Protein AF-A0A415HQ37-F1 (afdb_monomer_lite)

Organism: NCBI:txid40520

Structure (mmCIF, N/CA/C/O backbone):
data_AF-A0A415HQ37-F1
#
_entry.id   AF-A0A415HQ37-F1
#
loop_
_atom_site.group_PDB
_atom_site.id
_atom_site.type_symbol
_atom_site.label_atom_id
_atom_site.label_alt_id
_atom_site.label_comp_id
_atom_site.label_asym_id
_atom_site.label_entity_id
_atom_site.label_seq_id
_atom_site.pdbx_PDB_ins_code
_atom_site.Cartn_x
_atom_site.Cartn_y
_atom_site.Cartn_z
_atom_site.occupancy
_atom_site.B_iso_or_equiv
_atom_site.auth_seq_id
_atom_site.auth_comp_id
_atom_site.auth_asym_id
_atom_site.auth_atom_id
_atom_site.pdbx_PDB_model_num
ATOM 1 N N . MET A 1 1 ? 7.859 -15.226 7.688 1.00 39.25 1 MET A N 1
ATOM 2 C CA . MET A 1 1 ? 8.480 -15.730 6.444 1.00 39.25 1 MET A CA 1
ATOM 3 C C . MET A 1 1 ? 7.366 -15.807 5.402 1.00 39.25 1 MET A C 1
ATOM 5 O O . MET A 1 1 ? 6.665 -16.803 5.338 1.00 39.25 1 MET A O 1
ATOM 9 N N . CYS A 1 2 ? 7.066 -14.699 4.717 1.00 42.44 2 CYS A N 1
ATOM 10 C CA . CYS A 1 2 ? 5.936 -14.642 3.782 1.00 42.44 2 CYS A CA 1
ATOM 11 C C . CYS A 1 2 ? 6.382 -15.208 2.425 1.00 42.44 2 CYS A C 1
ATOM 13 O O . CYS A 1 2 ? 7.381 -14.723 1.887 1.00 42.44 2 CYS A O 1
ATOM 15 N N . PRO A 1 3 ? 5.706 -16.235 1.887 1.00 48.00 3 PRO A N 1
ATOM 16 C CA . PRO A 1 3 ? 6.097 -16.863 0.637 1.00 48.00 3 PRO A CA 1
ATOM 17 C C . PRO A 1 3 ? 5.785 -15.906 -0.518 1.00 48.00 3 PRO A C 1
ATOM 19 O O . PRO A 1 3 ? 4.752 -15.252 -0.506 1.00 48.00 3 PRO A O 1
ATOM 22 N N . VAL A 1 4 ? 6.724 -15.770 -1.452 1.00 51.41 4 VAL A N 1
ATOM 23 C CA . VAL A 1 4 ? 6.629 -15.747 -2.933 1.00 51.41 4 VAL A CA 1
ATOM 24 C C . VAL A 1 4 ? 5.301 -15.379 -3.658 1.00 51.41 4 VAL A C 1
ATOM 26 O O . VAL A 1 4 ? 5.136 -15.741 -4.816 1.00 51.41 4 VAL A O 1
ATOM 29 N N . ILE A 1 5 ? 4.326 -14.687 -3.064 1.00 56.28 5 ILE A N 1
ATOM 30 C CA . ILE A 1 5 ? 2.994 -14.486 -3.682 1.00 56.28 5 ILE A CA 1
ATOM 31 C C . ILE A 1 5 ? 3.000 -13.322 -4.688 1.00 56.28 5 ILE A C 1
ATOM 33 O O . ILE A 1 5 ? 2.230 -13.305 -5.646 1.00 56.28 5 ILE A O 1
ATOM 37 N N . PHE A 1 6 ? 3.929 -12.380 -4.544 1.00 61.41 6 PHE A N 1
ATOM 38 C CA . PHE A 1 6 ? 4.051 -11.220 -5.419 1.00 61.41 6 PHE A CA 1
ATOM 39 C C . PHE A 1 6 ? 5.499 -11.158 -5.882 1.00 61.41 6 PHE A C 1
ATOM 41 O O . PHE A 1 6 ? 6.397 -11.097 -5.052 1.00 61.41 6 PHE A O 1
ATOM 48 N N . VAL A 1 7 ? 5.752 -11.193 -7.189 1.00 67.06 7 VAL A N 1
ATOM 49 C CA . VAL A 1 7 ? 7.095 -11.200 -7.820 1.00 67.06 7 VAL A CA 1
ATOM 50 C C . VAL A 1 7 ? 7.830 -9.848 -7.627 1.00 67.06 7 VAL A C 1
ATOM 52 O O . VAL A 1 7 ? 8.627 -9.414 -8.451 1.00 67.06 7 VAL A O 1
ATOM 55 N N . LEU A 1 8 ? 7.537 -9.134 -6.540 1.00 73.50 8 LEU A N 1
ATOM 56 C CA . LEU A 1 8 ? 8.122 -7.860 -6.159 1.00 73.50 8 LEU A CA 1
ATOM 57 C C . LEU A 1 8 ? 9.281 -8.089 -5.191 1.00 73.50 8 LEU A C 1
ATOM 59 O O . LEU A 1 8 ? 9.222 -8.918 -4.282 1.00 73.50 8 LEU A O 1
ATOM 63 N N . SER A 1 9 ? 10.345 -7.308 -5.364 1.00 78.00 9 SER A N 1
ATOM 64 C CA . SER A 1 9 ? 11.384 -7.217 -4.344 1.00 78.00 9 SER A CA 1
ATOM 65 C C . SER A 1 9 ? 10.843 -6.480 -3.118 1.00 78.00 9 SER A C 1
ATOM 67 O O . SER A 1 9 ? 9.949 -5.640 -3.223 1.00 78.00 9 SER A O 1
ATOM 69 N N . ARG A 1 10 ? 11.440 -6.739 -1.948 1.00 78.94 10 ARG A N 1
ATOM 70 C CA . ARG A 1 10 ? 11.088 -6.035 -0.703 1.00 78.94 10 ARG A CA 1
ATOM 71 C C . ARG A 1 10 ? 11.140 -4.511 -0.856 1.00 78.94 10 ARG A C 1
ATOM 73 O O . ARG A 1 10 ? 10.268 -3.835 -0.339 1.00 78.94 10 ARG A O 1
ATOM 80 N N . ARG A 1 11 ? 12.130 -3.982 -1.590 1.00 83.12 11 ARG A N 1
ATOM 81 C CA . ARG A 1 11 ? 12.270 -2.535 -1.838 1.00 83.12 11 ARG A CA 1
ATOM 82 C C . ARG A 1 11 ? 11.083 -1.979 -2.621 1.00 83.12 11 ARG A C 1
ATOM 84 O O . ARG A 1 11 ? 10.379 -1.136 -2.093 1.00 83.12 11 ARG A O 1
ATOM 91 N N . LYS A 1 12 ? 10.788 -2.552 -3.797 1.00 80.38 12 LYS A N 1
ATOM 92 C CA . LYS A 1 12 ? 9.630 -2.147 -4.614 1.00 80.38 12 LYS A CA 1
ATOM 93 C C . LYS A 1 12 ? 8.317 -2.227 -3.838 1.00 80.38 12 LYS A C 1
ATOM 95 O O . LYS A 1 12 ? 7.431 -1.419 -4.058 1.00 80.38 12 LYS A O 1
ATOM 100 N N . PHE A 1 13 ? 8.190 -3.206 -2.947 1.00 82.44 13 PHE A N 1
ATOM 101 C CA . PHE A 1 13 ? 7.003 -3.360 -2.118 1.00 82.44 13 PHE A CA 1
ATOM 102 C C . PHE A 1 13 ? 6.838 -2.223 -1.101 1.00 82.44 13 PHE A C 1
ATOM 104 O O . PHE A 1 13 ? 5.753 -1.660 -1.002 1.00 82.44 13 PHE A O 1
ATOM 111 N N . TYR A 1 14 ? 7.897 -1.858 -0.373 1.00 81.44 14 TYR A N 1
ATOM 112 C CA . TYR A 1 14 ? 7.835 -0.724 0.554 1.00 81.44 14 TYR A CA 1
ATOM 113 C C . TYR A 1 14 ? 7.711 0.616 -0.175 1.00 81.44 14 TYR A C 1
ATOM 115 O O . TYR A 1 14 ? 6.942 1.460 0.275 1.00 81.44 14 TYR A O 1
ATOM 123 N N . ASP A 1 15 ? 8.382 0.782 -1.318 1.00 84.62 15 ASP A N 1
ATOM 124 C CA . ASP A 1 15 ? 8.220 1.967 -2.167 1.00 84.62 15 ASP A CA 1
ATOM 125 C C . ASP A 1 15 ? 6.767 2.095 -2.627 1.00 84.62 15 ASP A C 1
ATOM 127 O O . ASP A 1 15 ? 6.185 3.170 -2.527 1.00 84.62 15 ASP A O 1
ATOM 131 N N . LEU A 1 16 ? 6.142 0.997 -3.066 1.00 82.94 16 LEU A N 1
ATOM 132 C CA . LEU A 1 16 ? 4.729 0.995 -3.429 1.00 82.94 16 LEU A CA 1
ATOM 133 C C . LEU A 1 16 ? 3.873 1.450 -2.241 1.00 82.94 16 LEU A C 1
ATOM 135 O O . LEU A 1 16 ? 3.145 2.424 -2.371 1.00 82.94 16 LEU A O 1
ATOM 139 N N . LEU A 1 17 ? 4.019 0.820 -1.072 1.00 81.81 17 LEU A N 1
ATOM 140 C CA . LEU A 1 17 ? 3.236 1.143 0.131 1.00 81.81 17 LEU A CA 1
ATOM 141 C C . LEU A 1 17 ? 3.437 2.568 0.664 1.00 81.81 17 LEU A C 1
ATOM 143 O O . LEU A 1 17 ? 2.574 3.073 1.383 1.00 81.81 17 LEU A O 1
ATOM 147 N N . SER A 1 18 ? 4.581 3.186 0.375 1.00 80.75 18 SER A N 1
ATOM 148 C CA . SER A 1 18 ? 4.852 4.579 0.733 1.00 80.75 18 SER A CA 1
ATOM 149 C C . SER A 1 18 ? 4.269 5.570 -0.272 1.00 80.75 18 SER A C 1
ATOM 151 O O . SER A 1 18 ? 4.064 6.721 0.092 1.00 80.75 18 SER A O 1
ATOM 153 N N . ASN A 1 19 ? 4.047 5.150 -1.520 1.00 78.38 19 ASN A N 1
ATOM 154 C CA . ASN A 1 19 ? 3.512 5.998 -2.588 1.00 78.38 19 ASN A CA 1
ATOM 155 C C . ASN A 1 19 ? 2.011 5.779 -2.840 1.00 78.38 19 ASN A C 1
ATOM 157 O O . ASN A 1 19 ? 1.375 6.618 -3.468 1.00 78.38 19 ASN A O 1
ATOM 161 N N . THR A 1 20 ? 1.441 4.666 -2.372 1.00 74.12 20 THR A N 1
ATOM 162 C CA . THR A 1 20 ? 0.002 4.379 -2.440 1.00 74.12 20 THR A CA 1
ATOM 163 C C . THR A 1 20 ? -0.616 4.541 -1.060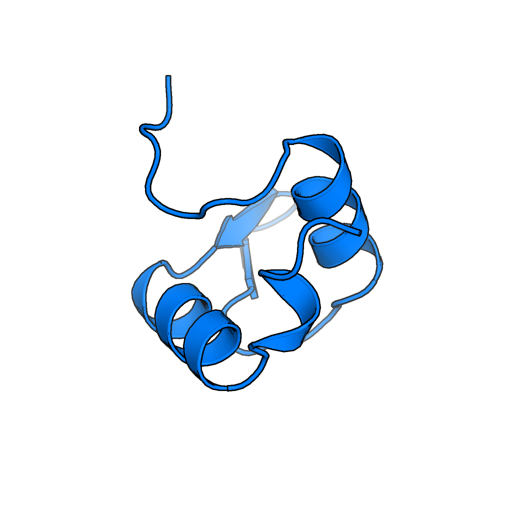 1.00 74.12 20 THR A C 1
ATOM 165 O O . THR A 1 20 ? -0.655 3.607 -0.261 1.00 74.12 20 THR A O 1
ATOM 168 N N . ASP A 1 21 ? -1.090 5.751 -0.775 1.00 72.69 21 ASP A N 1
ATOM 169 C CA . ASP A 1 21 ? -1.976 6.011 0.357 1.00 72.69 21 ASP A CA 1
ATOM 170 C C . ASP A 1 21 ? -3.431 6.022 -0.137 1.00 72.69 21 ASP A C 1
ATOM 172 O O . ASP A 1 21 ? -3.761 6.699 -1.108 1.00 72.69 21 ASP A O 1
ATOM 176 N N . GLY A 1 22 ? -4.304 5.264 0.536 1.00 70.62 22 GLY A N 1
ATOM 177 C CA . GLY A 1 22 ? -5.746 5.247 0.250 1.00 70.62 22 GLY A CA 1
ATOM 178 C C . GLY A 1 22 ? -6.223 4.244 -0.807 1.00 70.62 22 GLY A C 1
ATOM 179 O O . GLY A 1 22 ? -7.384 4.297 -1.193 1.00 70.62 22 GLY A O 1
ATOM 180 N N . GLU A 1 23 ? -5.369 3.325 -1.258 1.00 83.44 23 GLU A N 1
ATOM 181 C CA . GLU A 1 23 ? -5.786 2.234 -2.149 1.00 83.44 23 GLU A CA 1
ATOM 182 C C . GLU A 1 23 ? -6.693 1.217 -1.441 1.00 83.44 23 GLU A C 1
ATOM 184 O O . GLU A 1 23 ? -6.478 0.884 -0.274 1.00 83.44 23 GLU A O 1
ATOM 189 N N . ASP A 1 24 ? -7.631 0.618 -2.179 1.00 83.56 24 ASP A N 1
ATOM 190 C CA . ASP A 1 24 ? -8.630 -0.336 -1.656 1.00 83.56 24 ASP A CA 1
ATOM 191 C C . ASP A 1 24 ? -8.022 -1.592 -1.009 1.00 83.56 24 ASP A C 1
ATOM 193 O O . ASP A 1 24 ? -8.680 -2.319 -0.260 1.00 83.56 24 ASP A O 1
ATOM 197 N N . PHE A 1 25 ? -6.760 -1.896 -1.321 1.00 86.88 25 PHE A N 1
ATOM 198 C CA . PHE A 1 25 ? -6.045 -3.014 -0.716 1.00 86.88 25 PHE A CA 1
ATOM 199 C C . PHE A 1 25 ? -5.363 -2.665 0.606 1.00 86.88 25 PHE A C 1
ATOM 201 O O . PHE A 1 25 ? -4.858 -3.577 1.264 1.00 86.88 25 PHE A O 1
ATOM 208 N N . LEU A 1 26 ? -5.328 -1.392 0.993 1.00 89.44 26 LEU A N 1
ATOM 209 C CA . LEU A 1 26 ? -4.679 -0.909 2.200 1.00 89.44 26 LEU A CA 1
ATOM 210 C C . LEU A 1 26 ? -5.730 -0.625 3.278 1.00 89.44 26 LEU A C 1
ATOM 212 O O . LEU A 1 26 ? -6.589 0.237 3.130 1.00 89.44 26 LEU A O 1
ATOM 216 N N . ALA A 1 27 ? -5.641 -1.339 4.394 1.00 86.12 27 ALA A N 1
ATOM 217 C CA . ALA A 1 27 ? -6.493 -1.118 5.556 1.00 86.12 27 ALA A CA 1
ATOM 218 C C . ALA A 1 27 ? -5.658 -0.597 6.728 1.00 86.12 27 ALA A C 1
ATOM 220 O O . ALA A 1 27 ? -4.537 -1.050 6.952 1.00 86.12 27 ALA A O 1
ATOM 221 N N . TYR A 1 28 ? -6.210 0.332 7.504 1.00 86.62 28 TYR A N 1
ATOM 222 C CA . TYR A 1 28 ? -5.536 0.902 8.669 1.00 86.62 28 TYR A CA 1
ATOM 223 C C . TYR A 1 28 ? -6.144 0.325 9.946 1.00 86.62 28 TYR A C 1
ATOM 225 O O . TYR A 1 28 ? -7.347 0.433 10.179 1.00 86.62 28 TYR A O 1
ATOM 233 N N . TYR A 1 29 ? -5.307 -0.298 10.773 1.00 86.00 29 TYR A N 1
ATOM 234 C CA . TYR A 1 29 ? -5.679 -0.793 12.094 1.00 86.00 29 TYR A CA 1
ATOM 235 C C . TYR A 1 29 ? -4.825 -0.085 13.147 1.00 86.00 29 TYR A C 1
ATOM 237 O O . TYR A 1 29 ? -3.720 -0.527 13.484 1.00 86.00 29 TYR A O 1
ATOM 245 N N . GLY A 1 30 ? -5.318 1.065 13.614 1.00 86.44 30 GLY A N 1
ATOM 246 C CA . GLY A 1 30 ? -4.536 1.996 14.429 1.00 86.44 30 GLY A CA 1
ATOM 247 C C . GLY A 1 30 ? -3.306 2.483 13.660 1.00 86.44 30 GLY A C 1
ATOM 248 O O . GLY A 1 30 ? -3.424 2.972 12.542 1.00 86.44 30 GLY A O 1
ATOM 249 N N . GLU A 1 31 ? -2.120 2.285 14.234 1.00 84.75 31 GLU A N 1
ATOM 250 C CA . GLU A 1 31 ? -0.834 2.659 13.622 1.00 84.75 31 GLU A CA 1
ATOM 251 C C . GLU A 1 31 ? -0.317 1.638 12.590 1.00 84.75 31 GLU A C 1
ATOM 253 O O . GLU A 1 31 ? 0.730 1.840 11.972 1.00 84.75 31 GLU A O 1
ATOM 258 N N . ARG A 1 32 ? -1.013 0.507 12.401 1.00 84.12 32 ARG A N 1
ATOM 259 C CA . ARG A 1 32 ? -0.570 -0.567 11.502 1.00 84.12 32 ARG A CA 1
ATOM 260 C C . ARG A 1 32 ? -1.299 -0.504 10.166 1.00 84.12 32 ARG A C 1
ATOM 262 O O . ARG A 1 32 ? -2.526 -0.524 10.118 1.00 84.12 32 ARG A O 1
ATOM 269 N N . LYS A 1 33 ? -0.528 -0.540 9.078 1.00 85.12 33 LYS A N 1
ATOM 270 C CA . LYS A 1 33 ? -1.031 -0.782 7.722 1.00 85.12 33 LYS A CA 1
ATOM 271 C C . LYS A 1 33 ? -1.184 -2.295 7.493 1.00 85.12 33 LYS A C 1
ATOM 273 O O . LYS A 1 33 ? -0.234 -3.057 7.673 1.00 85.12 33 LYS A O 1
ATOM 278 N N . LEU A 1 34 ? -2.377 -2.728 7.109 1.00 87.12 34 LEU A N 1
ATOM 279 C CA . LEU A 1 34 ? -2.733 -4.090 6.713 1.00 87.12 34 LEU A CA 1
ATOM 280 C C . LEU A 1 34 ? -2.982 -4.135 5.207 1.00 87.12 34 LEU A C 1
ATOM 282 O O . LEU A 1 34 ? -3.452 -3.165 4.622 1.00 87.12 34 LEU A O 1
ATOM 286 N N . ILE A 1 35 ? -2.695 -5.279 4.585 1.00 86.25 35 ILE A N 1
ATOM 287 C CA . ILE A 1 35 ? -2.893 -5.469 3.146 1.00 86.25 35 ILE A CA 1
ATOM 288 C C . ILE A 1 35 ? -3.927 -6.560 2.923 1.00 86.25 35 ILE A C 1
ATOM 290 O O . ILE A 1 35 ? -3.736 -7.716 3.311 1.00 86.25 35 ILE A O 1
ATOM 294 N N . LEU A 1 36 ? -5.013 -6.200 2.251 1.00 88.19 36 LEU A N 1
ATOM 295 C CA . LEU A 1 36 ? -6.022 -7.138 1.794 1.00 88.19 36 LEU A CA 1
ATOM 296 C C . LEU A 1 36 ? -5.481 -7.885 0.579 1.00 88.19 36 LEU A C 1
ATOM 298 O O . LEU A 1 36 ? -5.464 -7.371 -0.538 1.00 88.19 36 LEU A O 1
ATOM 302 N N . ARG A 1 37 ? -5.057 -9.133 0.799 1.00 84.94 37 ARG A N 1
ATOM 303 C CA . ARG A 1 37 ? -4.426 -9.974 -0.228 1.00 84.94 37 ARG A CA 1
ATOM 304 C C . ARG A 1 37 ? -5.210 -10.005 -1.546 1.00 84.94 37 ARG A C 1
ATOM 306 O O . ARG A 1 37 ? -4.611 -9.852 -2.601 1.00 84.94 37 ARG A O 1
ATOM 313 N N . VAL A 1 38 ? -6.531 -10.187 -1.492 1.00 87.38 38 VAL A N 1
ATOM 314 C CA . VAL A 1 38 ? -7.386 -10.303 -2.691 1.00 87.38 38 VAL A CA 1
ATOM 315 C C . VAL A 1 38 ? -7.438 -8.994 -3.483 1.00 87.38 38 VAL A C 1
ATOM 317 O O . VAL A 1 38 ? -7.333 -9.011 -4.708 1.00 87.38 38 VAL A O 1
ATOM 320 N N . ALA A 1 39 ? -7.573 -7.859 -2.797 1.00 87.62 39 ALA A N 1
ATOM 321 C CA . ALA A 1 39 ? -7.573 -6.546 -3.433 1.00 87.62 39 ALA A CA 1
ATOM 322 C C . ALA A 1 39 ? -6.189 -6.222 -4.014 1.00 87.62 39 ALA A C 1
ATOM 324 O O . ALA A 1 39 ? -6.089 -5.758 -5.146 1.00 87.62 39 ALA A O 1
ATOM 325 N N . PHE A 1 40 ? -5.118 -6.580 -3.302 1.00 86.44 40 PHE A N 1
ATOM 326 C CA . PHE A 1 40 ? -3.751 -6.393 -3.781 1.00 86.44 40 PHE A CA 1
ATOM 327 C C . PHE A 1 40 ? -3.432 -7.272 -5.003 1.00 86.44 40 PHE A C 1
ATOM 329 O O . PHE A 1 40 ? -2.801 -6.821 -5.956 1.00 86.44 40 PHE A O 1
ATOM 336 N N . GLU A 1 41 ? -3.922 -8.515 -5.036 1.00 85.00 41 GLU A N 1
ATOM 337 C CA . GLU A 1 41 ? -3.816 -9.382 -6.216 1.00 85.00 41 GLU A CA 1
ATOM 338 C C . GLU A 1 41 ? -4.546 -8.790 -7.431 1.00 85.00 41 GLU A C 1
ATOM 340 O O . GLU A 1 41 ? -4.027 -8.866 -8.546 1.00 85.00 41 GLU A O 1
ATOM 345 N N . ARG A 1 42 ? -5.725 -8.183 -7.235 1.00 86.69 42 ARG A N 1
ATOM 346 C CA . ARG A 1 42 ? -6.456 -7.477 -8.302 1.00 86.69 42 ARG A CA 1
ATOM 347 C C . ARG A 1 42 ? -5.700 -6.240 -8.779 1.00 86.69 42 ARG A C 1
ATOM 349 O O . ARG A 1 42 ? -5.537 -6.074 -9.984 1.00 86.69 42 ARG A O 1
ATOM 356 N N . TYR A 1 43 ? -5.175 -5.445 -7.853 1.00 86.81 43 TYR A N 1
ATOM 357 C CA . TYR A 1 43 ? -4.348 -4.282 -8.160 1.00 86.81 43 TYR A CA 1
ATOM 358 C C . TYR A 1 43 ? -3.154 -4.671 -9.045 1.00 86.81 43 TYR A C 1
ATOM 360 O O . TYR A 1 43 ? -2.982 -4.147 -10.140 1.00 86.81 43 TYR A O 1
ATOM 368 N N . LEU A 1 44 ? -2.399 -5.706 -8.672 1.00 83.75 44 LEU A N 1
ATOM 369 C CA . LEU A 1 44 ? -1.258 -6.170 -9.472 1.00 83.75 44 LEU A CA 1
ATOM 370 C C . LEU A 1 44 ? -1.630 -6.756 -10.842 1.00 83.75 44 LEU A C 1
ATOM 372 O O . LEU A 1 44 ? -0.778 -6.795 -11.731 1.00 83.75 44 LEU A O 1
ATOM 376 N N . ARG A 1 45 ? -2.861 -7.250 -11.029 1.00 83.69 45 ARG A N 1
ATOM 377 C CA . ARG 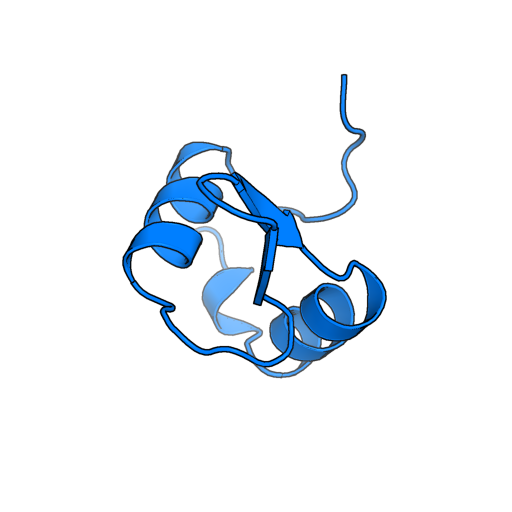A 1 45 ? -3.353 -7.659 -12.357 1.00 83.69 45 ARG A CA 1
ATOM 378 C C . ARG A 1 45 ? -3.634 -6.453 -13.249 1.00 83.69 45 ARG A C 1
ATOM 380 O O . ARG A 1 45 ? -3.369 -6.538 -14.443 1.00 83.69 45 ARG A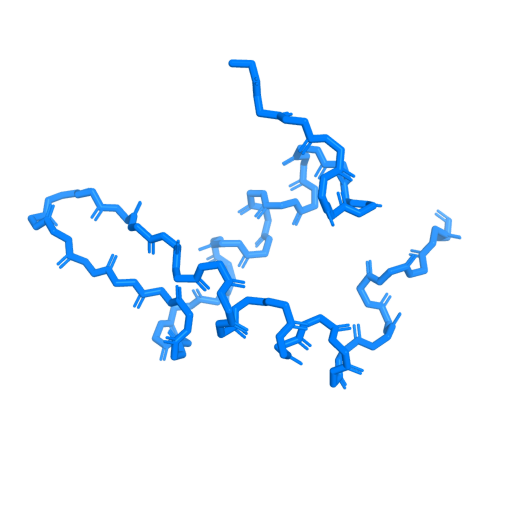 O 1
ATOM 387 N N . ASN A 1 46 ? -4.130 -5.366 -12.666 1.00 85.19 46 ASN A N 1
ATOM 388 C CA . ASN A 1 46 ? -4.432 -4.124 -13.376 1.00 85.19 46 ASN A CA 1
ATOM 389 C C . ASN A 1 46 ? -3.177 -3.277 -13.653 1.00 85.19 46 ASN A C 1
ATOM 391 O O . ASN A 1 46 ? -3.192 -2.481 -14.584 1.00 85.19 46 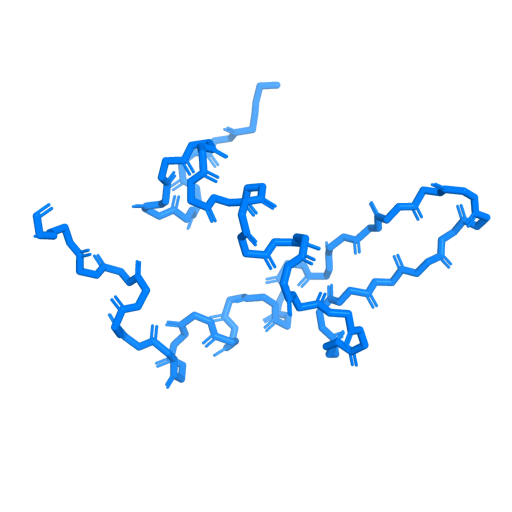ASN A O 1
ATOM 395 N N . HIS A 1 47 ? -2.097 -3.502 -12.897 1.00 83.12 47 HIS A N 1
ATOM 396 C CA . HIS A 1 47 ? -0.826 -2.776 -12.985 1.00 83.12 47 HIS A CA 1
ATOM 397 C C . HIS A 1 47 ? 0.350 -3.683 -13.419 1.00 83.12 47 HIS A C 1
ATOM 399 O O . HIS A 1 47 ? 1.265 -3.966 -12.628 1.00 83.12 47 HIS A O 1
ATOM 405 N N . PRO A 1 48 ? 0.355 -4.211 -14.662 1.00 80.00 48 PRO A N 1
ATOM 406 C CA . PRO A 1 48 ? 1.409 -5.105 -15.149 1.00 80.00 48 PRO A CA 1
ATOM 407 C C . PRO A 1 48 ? 2.806 -4.453 -15.181 1.00 80.00 48 PRO A C 1
ATOM 409 O O . PRO A 1 48 ? 3.812 -5.164 -15.107 1.00 80.00 48 PRO A O 1
ATOM 412 N N . GLU A 1 49 ? 2.894 -3.123 -15.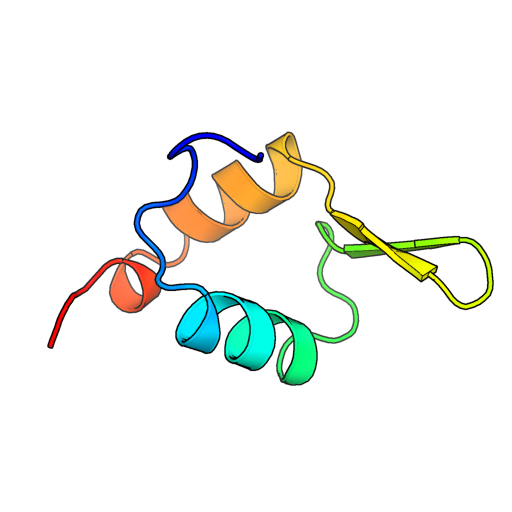237 1.00 79.69 49 GLU A N 1
ATOM 413 C CA . GLU A 1 49 ? 4.130 -2.335 -15.188 1.00 79.69 49 GLU A CA 1
ATOM 414 C C . GLU A 1 49 ? 4.930 -2.558 -13.900 1.00 79.69 49 GLU A C 1
ATOM 416 O O . GLU A 1 49 ? 6.160 -2.637 -13.939 1.00 79.69 49 GLU A O 1
ATOM 421 N N . LEU A 1 50 ? 4.251 -2.780 -12.771 1.00 77.00 50 LEU A N 1
ATOM 422 C CA . LEU A 1 50 ? 4.897 -3.036 -11.481 1.00 77.00 50 LEU A CA 1
ATOM 423 C C . LEU A 1 50 ? 5.618 -4.391 -11.459 1.00 77.00 50 LEU A C 1
ATOM 425 O O . LEU A 1 50 ? 6.606 -4.572 -10.740 1.00 77.00 50 LEU A O 1
ATOM 429 N N . ARG A 1 51 ? 5.154 -5.342 -12.281 1.00 66.94 51 ARG A N 1
ATOM 430 C CA . ARG A 1 51 ? 5.720 -6.695 -12.402 1.00 66.94 51 ARG A CA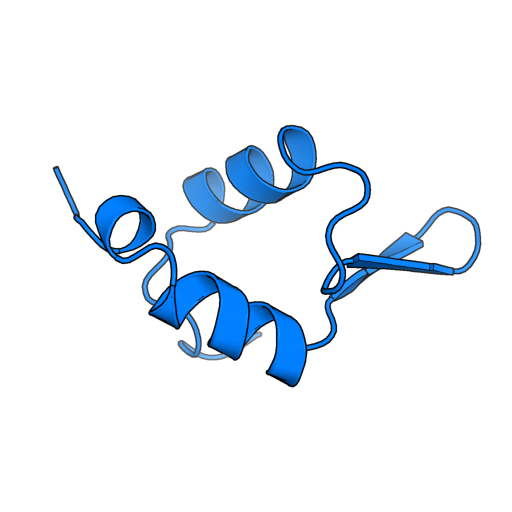 1
ATOM 431 C C . ARG A 1 51 ? 6.943 -6.734 -13.318 1.00 66.94 51 ARG A C 1
ATOM 433 O O . ARG A 1 51 ? 7.668 -7.730 -13.309 1.00 66.94 51 ARG A O 1
ATOM 440 N N . ARG A 1 52 ? 7.204 -5.678 -14.096 1.00 64.25 52 ARG A N 1
ATOM 441 C CA . ARG A 1 52 ? 8.349 -5.638 -15.010 1.00 64.25 52 ARG A CA 1
ATOM 442 C C . ARG A 1 52 ? 9.645 -5.421 -14.220 1.00 64.25 52 ARG A C 1
ATOM 444 O O . ARG A 1 52 ? 9.817 -4.451 -13.475 1.00 64.25 52 ARG A O 1
ATOM 451 N N . ARG A 1 53 ? 10.563 -6.375 -14.359 1.00 58.00 53 ARG A N 1
ATOM 452 C CA . ARG A 1 53 ? 11.969 -6.244 -13.972 1.00 58.00 53 ARG A CA 1
ATOM 453 C C . ARG A 1 53 ? 12.634 -5.486 -15.123 1.00 58.00 53 ARG A C 1
ATOM 455 O O . ARG A 1 53 ? 12.829 -6.075 -16.181 1.00 58.00 53 ARG A O 1
ATOM 462 N N . VAL A 1 54 ? 12.827 -4.181 -14.957 1.00 53.22 54 VAL A N 1
ATOM 463 C CA . VAL A 1 54 ? 13.836 -3.452 -15.738 1.00 53.22 54 VAL A CA 1
ATOM 464 C C . VAL A 1 54 ? 15.179 -3.709 -15.075 1.00 53.22 54 VAL A C 1
ATOM 466 O O . VAL A 1 54 ? 15.176 -3.768 -13.819 1.00 53.22 54 VAL A O 1
#

Sequence (54 aa):
MCPVIFVLSRRKFYDLLSNTDGEDFLAYYGERKLILRVAFERYLRNHPELRRRV

InterPro domains:
  IPR038148 Transposon Tn1545/Tn916, excisionase [G3DSA:3.90.105.50] (3-42)

pLDDT: mean 77.28, std 12.47, range [39.25, 89.44]

Secondary structure (DSSP, 8-state):
---SSS---HHHHHHHHHH--S-TTEEEETTEEEE-HHHHHHHHHH-GGGG---

Radius of gyration: 11.3 Å; chains: 1; bounding box: 22×23×30 Å

Foldseek 3Di:
DDDDPALADPVLVVVCVVVDDPQPQWDDDDPDTHGNPVSVVVVCVVCVVSNDDD